Protein AF-A0A958KBT1-F1 (afdb_monomer)

Mean predicted aligned error: 4.35 Å

Solvent-accessible surface area (backbone atoms only — not comparable to full-atom values): 3551 Å² total; per-residue (Å²): 110,101,80,76,62,60,67,67,58,58,49,51,47,22,45,73,56,30,65,66,31,65,82,36,68,48,99,88,53,23,37,24,37,67,43,47,40,60,70,56,50,55,56,51,21,64,76,67,75,45,91,71,81,68,73,82,80,127

Radius of gyration: 12.37 Å; Cα contacts (8 Å, |Δi|>4): 55; chains: 1; bounding box: 27×24×28 Å

Structure (mmCIF, N/CA/C/O backbone):
data_AF-A0A958KBT1-F1
#
_entry.id   AF-A0A958KBT1-F1
#
loop_
_atom_site.group_PDB
_atom_site.id
_atom_site.type_symbol
_atom_site.label_atom_id
_atom_site.label_alt_id
_atom_site.label_comp_id
_atom_site.label_asym_id
_atom_site.label_entity_id
_atom_site.label_seq_id
_atom_site.pdbx_PDB_ins_code
_atom_site.Cartn_x
_atom_site.Cartn_y
_atom_site.Cartn_z
_atom_site.occupancy
_atom_site.B_iso_or_equiv
_atom_site.auth_seq_id
_atom_site.auth_comp_id
_atom_site.auth_asym_id
_atom_site.auth_atom_id
_atom_site.pdbx_PDB_model_num
ATOM 1 N N . MET A 1 1 ? -12.441 -14.174 -5.495 1.00 58.59 1 MET A N 1
ATOM 2 C CA . MET A 1 1 ? -11.848 -13.123 -4.627 1.00 58.59 1 MET A CA 1
ATOM 3 C C . MET A 1 1 ? -12.932 -12.514 -3.742 1.00 58.59 1 MET A C 1
ATOM 5 O O . MET A 1 1 ? -14.045 -12.362 -4.220 1.00 58.59 1 MET A O 1
ATOM 9 N N . LYS A 1 2 ? -12.631 -12.133 -2.488 1.00 72.38 2 LYS A N 1
ATOM 10 C CA . LYS A 1 2 ? -13.621 -11.574 -1.532 1.00 72.38 2 LYS A CA 1
ATOM 11 C C 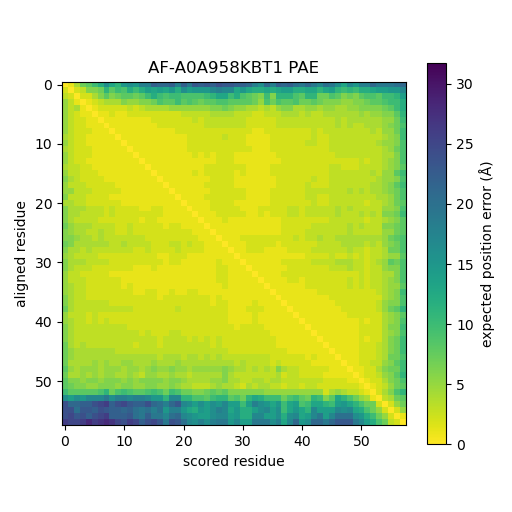. LYS A 1 2 ? -14.259 -10.235 -1.962 1.00 72.38 2 LYS A C 1
ATOM 13 O O . LYS A 1 2 ? -15.270 -9.853 -1.393 1.00 72.38 2 LYS A O 1
ATOM 18 N N . ALA A 1 3 ? -13.675 -9.532 -2.937 1.00 80.56 3 ALA A N 1
ATOM 19 C CA . ALA A 1 3 ? -14.127 -8.216 -3.407 1.00 80.56 3 ALA A CA 1
ATOM 20 C C . ALA A 1 3 ? -14.681 -8.208 -4.850 1.00 80.56 3 ALA A C 1
ATOM 22 O O . ALA A 1 3 ? -14.928 -7.139 -5.387 1.00 80.56 3 ALA A O 1
ATOM 23 N N . ASN A 1 4 ? -14.865 -9.383 -5.470 1.00 91.12 4 ASN A N 1
ATOM 24 C CA . ASN A 1 4 ? -15.427 -9.555 -6.819 1.00 91.12 4 ASN A CA 1
ATOM 25 C C . ASN A 1 4 ? -14.756 -8.745 -7.956 1.00 91.12 4 ASN A C 1
ATOM 27 O O . ASN A 1 4 ? -15.410 -8.379 -8.926 1.00 91.12 4 ASN A O 1
ATOM 31 N N . TYR A 1 5 ? -13.452 -8.482 -7.844 1.00 93.19 5 TYR A N 1
ATOM 32 C CA . TYR A 1 5 ? -12.635 -7.948 -8.937 1.00 93.19 5 TYR A CA 1
ATOM 33 C C . TYR A 1 5 ? -11.975 -9.076 -9.730 1.00 93.19 5 TYR A C 1
ATOM 35 O O . TYR A 1 5 ? -11.677 -10.137 -9.169 1.00 93.19 5 TYR A O 1
ATOM 43 N N . ASP A 1 6 ? -11.704 -8.815 -11.009 1.00 96.00 6 ASP A N 1
ATOM 44 C CA . ASP A 1 6 ? -10.855 -9.669 -11.836 1.00 96.00 6 ASP A CA 1
ATOM 45 C C . ASP A 1 6 ? -9.445 -9.766 -11.209 1.00 96.00 6 ASP A C 1
ATOM 47 O O . ASP A 1 6 ? -8.807 -8.736 -10.958 1.00 96.00 6 ASP A O 1
ATOM 51 N N . PRO A 1 7 ? -8.930 -10.980 -10.940 1.00 95.00 7 PRO A N 1
ATOM 52 C CA . PRO A 1 7 ? -7.564 -11.174 -10.472 1.00 95.00 7 PRO A CA 1
ATOM 53 C C . PRO A 1 7 ? -6.491 -10.512 -11.340 1.00 95.00 7 PRO A C 1
ATOM 55 O O . PRO A 1 7 ? -5.506 -10.002 -10.795 1.00 95.00 7 PRO A O 1
ATOM 58 N N . LEU A 1 8 ? -6.672 -10.489 -12.663 1.00 96.62 8 LEU A N 1
ATOM 59 C CA . LEU A 1 8 ? -5.721 -9.861 -13.581 1.00 96.62 8 LEU A CA 1
ATOM 60 C C . LEU A 1 8 ? -5.690 -8.348 -13.389 1.00 96.62 8 LEU A C 1
ATOM 62 O O . LEU A 1 8 ? -4.611 -7.760 -13.371 1.00 96.62 8 LEU A O 1
ATOM 66 N N . PHE A 1 9 ? -6.845 -7.733 -13.138 1.00 96.50 9 PHE A N 1
ATOM 67 C CA . PHE A 1 9 ? -6.922 -6.311 -12.825 1.00 96.50 9 PHE A CA 1
ATOM 68 C C . PHE A 1 9 ? -6.166 -5.975 -11.533 1.00 96.50 9 PHE A C 1
ATOM 70 O O . PHE A 1 9 ? -5.323 -5.079 -11.522 1.00 96.50 9 PHE A O 1
ATOM 77 N N . VAL A 1 10 ? -6.389 -6.735 -10.455 1.00 96.56 10 VAL A N 1
ATOM 78 C CA . VAL A 1 10 ? -5.673 -6.522 -9.181 1.00 96.56 10 VAL A CA 1
ATOM 79 C C . V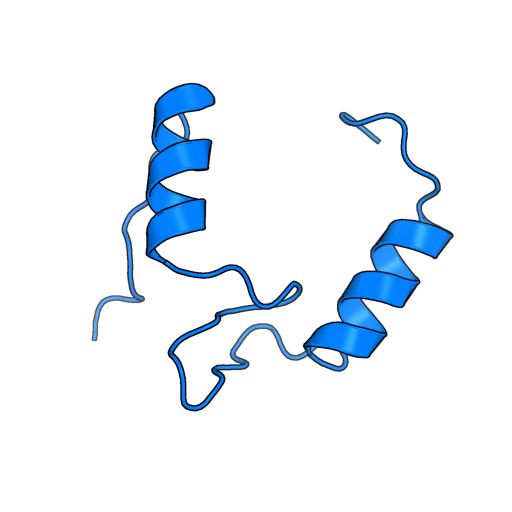AL A 1 10 ? -4.162 -6.703 -9.357 1.00 96.56 10 VAL A C 1
ATOM 81 O O . VAL A 1 10 ? -3.372 -5.934 -8.811 1.00 96.56 10 VAL A O 1
ATOM 84 N N . THR A 1 11 ? -3.757 -7.692 -10.152 1.00 97.25 11 THR A N 1
ATOM 85 C CA . THR A 1 11 ? -2.345 -7.965 -10.449 1.00 97.25 11 THR A CA 1
ATOM 86 C C . THR A 1 11 ? -1.705 -6.825 -11.239 1.00 97.25 11 THR A C 1
ATOM 88 O O . THR A 1 11 ? -0.600 -6.399 -10.905 1.00 97.25 11 THR A O 1
ATOM 91 N N . ALA A 1 12 ? -2.408 -6.289 -12.241 1.00 98.19 12 ALA A N 1
ATOM 92 C CA . ALA A 1 12 ? -1.944 -5.155 -13.034 1.00 98.19 12 ALA A CA 1
ATOM 93 C C . ALA A 1 12 ? -1.741 -3.899 -12.172 1.00 98.19 12 ALA A C 1
ATOM 95 O O . ALA A 1 12 ? -0.720 -3.225 -12.306 1.00 98.19 12 ALA A O 1
ATOM 96 N N . VAL A 1 13 ? -2.655 -3.632 -11.232 1.00 97.94 13 VAL A N 1
ATOM 97 C CA . VAL A 1 13 ? -2.503 -2.534 -10.264 1.00 97.94 13 VAL A CA 1
ATOM 98 C C . VAL A 1 13 ? -1.250 -2.736 -9.409 1.00 97.94 13 VAL A C 1
ATOM 100 O O . VAL A 1 13 ? -0.428 -1.834 -9.319 1.00 97.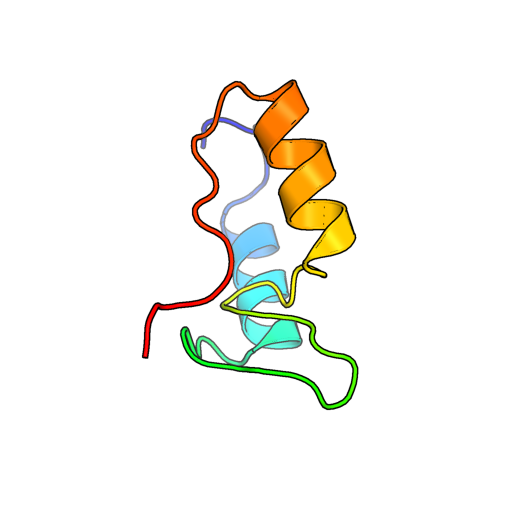94 13 VAL A O 1
ATOM 103 N N . ILE A 1 14 ? -1.039 -3.927 -8.838 1.00 98.31 14 ILE A N 1
ATOM 104 C CA . ILE A 1 14 ? 0.153 -4.204 -8.014 1.00 98.31 14 ILE A CA 1
ATOM 105 C C . ILE A 1 14 ? 1.456 -4.010 -8.810 1.00 98.31 14 ILE A C 1
ATOM 107 O O . ILE A 1 14 ? 2.412 -3.409 -8.314 1.00 98.31 14 ILE A O 1
ATOM 111 N N . GLN A 1 15 ? 1.509 -4.509 -10.048 1.00 98.44 15 GLN A N 1
ATOM 112 C CA . GLN A 1 15 ? 2.670 -4.333 -10.922 1.00 98.44 15 GLN A CA 1
ATOM 113 C C . GLN A 1 15 ? 2.928 -2.849 -11.226 1.00 98.44 15 GLN A C 1
ATOM 115 O O . GLN A 1 15 ? 4.087 -2.436 -11.228 1.00 98.44 15 GLN A O 1
ATOM 120 N N . SER A 1 16 ? 1.874 -2.060 -11.458 1.00 98.12 16 SER A N 1
ATOM 121 C CA . SER A 1 16 ? 1.979 -0.622 -11.738 1.00 98.12 16 SER A CA 1
ATOM 122 C C . SER A 1 16 ? 2.427 0.189 -10.521 1.00 98.12 16 SER A C 1
ATOM 124 O O . SER A 1 16 ? 3.206 1.124 -10.667 1.00 98.12 16 SER A O 1
ATOM 126 N N . GLU A 1 17 ? 1.942 -0.154 -9.329 1.00 98.00 17 GLU A N 1
ATOM 127 C CA . GLU A 1 17 ? 2.196 0.625 -8.114 1.00 98.00 17 GLU A CA 1
ATOM 128 C C . GLU A 1 17 ? 3.567 0.332 -7.497 1.00 98.00 17 GLU A C 1
ATOM 130 O O . GLU A 1 17 ? 4.245 1.239 -7.013 1.00 98.00 17 GLU A O 1
ATOM 135 N N . SER A 1 18 ? 3.996 -0.934 -7.479 1.00 98.12 18 SER A N 1
ATOM 136 C CA . SER A 1 18 ? 5.226 -1.308 -6.768 1.00 98.12 18 SER A CA 1
ATOM 137 C C . SER A 1 18 ? 6.141 -2.279 -7.499 1.00 98.12 18 SER A C 1
ATOM 139 O O . SER A 1 18 ? 7.201 -2.623 -6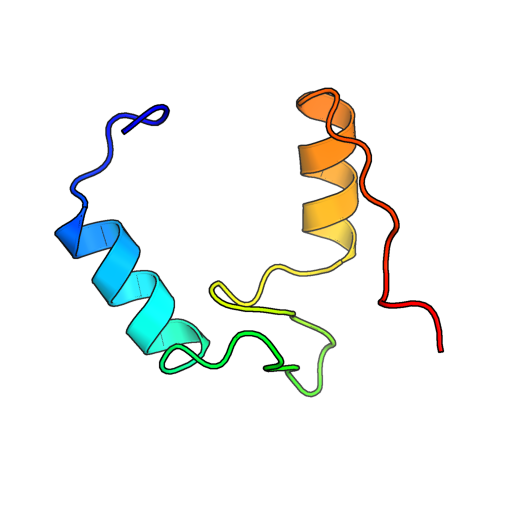.969 1.00 98.12 18 SER A O 1
ATOM 141 N N . GLY A 1 19 ? 5.748 -2.776 -8.673 1.00 98.06 19 GLY A N 1
AT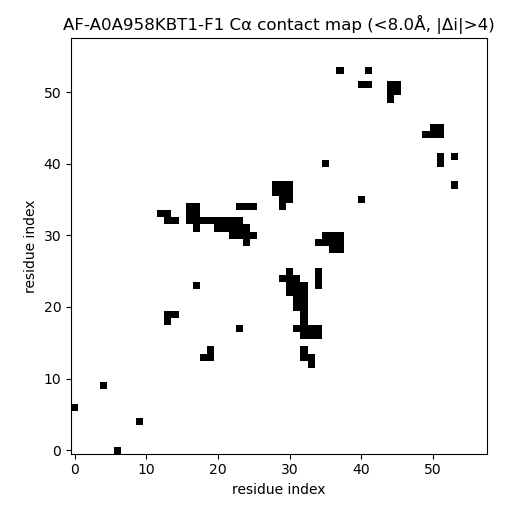OM 142 C CA . GLY A 1 19 ? 6.478 -3.847 -9.347 1.00 98.06 19 GLY A CA 1
ATOM 143 C C . GLY A 1 19 ? 6.633 -5.095 -8.478 1.00 98.06 19 GLY A C 1
ATOM 144 O O . GLY A 1 19 ? 7.701 -5.698 -8.443 1.00 98.06 19 GLY A O 1
ATOM 145 N N . PHE A 1 20 ? 5.588 -5.440 -7.718 1.00 98.00 20 PHE A N 1
ATOM 146 C CA . PHE A 1 20 ? 5.576 -6.538 -6.742 1.00 98.00 20 PHE A CA 1
ATOM 147 C C . PHE A 1 20 ? 6.544 -6.386 -5.555 1.00 98.00 20 PHE A C 1
ATOM 149 O O . PHE A 1 20 ? 6.696 -7.313 -4.751 1.00 98.00 20 PHE A O 1
ATOM 156 N N . ASN A 1 21 ? 7.153 -5.214 -5.358 1.00 96.88 21 ASN A N 1
ATOM 157 C CA . ASN A 1 21 ? 7.956 -4.951 -4.171 1.00 96.88 21 ASN A CA 1
ATOM 158 C C . ASN A 1 21 ? 7.046 -4.726 -2.949 1.00 96.88 21 ASN A C 1
ATOM 160 O O . ASN A 1 21 ? 6.368 -3.704 -2.823 1.00 96.88 21 ASN A O 1
ATOM 164 N N . ARG A 1 22 ? 7.040 -5.693 -2.024 1.00 94.62 22 ARG A N 1
ATOM 165 C CA . ARG A 1 22 ? 6.266 -5.637 -0.768 1.00 94.62 22 ARG A CA 1
ATOM 166 C C . ARG A 1 22 ? 6.759 -4.56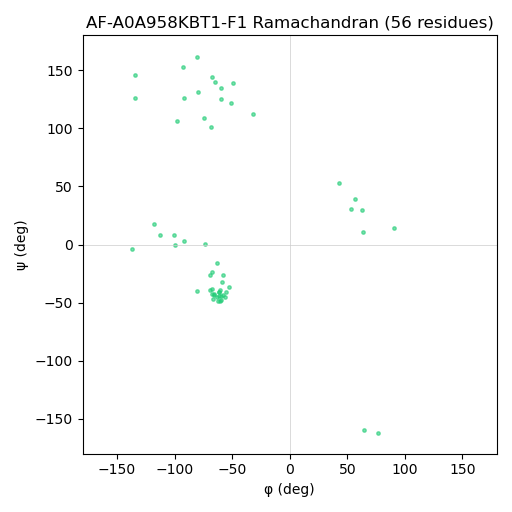4 0.204 1.00 94.62 22 ARG A C 1
ATOM 168 O O . ARG A 1 22 ? 5.973 -4.105 1.029 1.00 94.62 22 ARG A O 1
ATOM 175 N N . SER A 1 23 ? 8.018 -4.154 0.085 1.00 93.56 23 SER A N 1
ATOM 176 C CA . SER A 1 23 ? 8.662 -3.157 0.945 1.00 93.56 23 SER A CA 1
ATOM 177 C C . SER A 1 23 ? 8.741 -1.772 0.293 1.00 93.56 23 SER A C 1
ATOM 179 O O . SER A 1 23 ? 9.400 -0.886 0.833 1.00 93.56 23 SER A O 1
ATOM 181 N N . ALA A 1 24 ? 8.089 -1.570 -0.861 1.00 94.56 24 ALA A N 1
ATOM 182 C CA . ALA A 1 24 ? 8.098 -0.297 -1.575 1.00 94.56 24 ALA A CA 1
ATOM 183 C C . ALA A 1 24 ? 7.533 0.844 -0.719 1.00 94.56 24 ALA A C 1
ATOM 185 O O . ALA A 1 24 ? 6.471 0.710 -0.098 1.00 94.56 24 ALA A O 1
ATOM 186 N N . ARG A 1 25 ? 8.235 1.979 -0.736 1.00 94.44 25 ARG A N 1
ATOM 187 C CA . ARG A 1 25 ? 7.835 3.226 -0.085 1.00 94.44 25 ARG A CA 1
ATOM 188 C C . ARG A 1 25 ? 8.044 4.386 -1.045 1.00 94.44 25 ARG A C 1
ATOM 190 O O . ARG A 1 25 ? 9.151 4.557 -1.552 1.00 94.44 25 ARG A O 1
ATOM 197 N N . SER A 1 26 ? 7.002 5.176 -1.277 1.00 94.56 26 SER A N 1
ATOM 198 C CA . SER A 1 26 ? 7.129 6.396 -2.073 1.00 94.56 26 SER A CA 1
ATOM 199 C C . SER A 1 26 ? 7.699 7.552 -1.236 1.00 94.56 26 SER A C 1
ATOM 201 O O . SER A 1 26 ? 7.594 7.528 -0.004 1.00 94.56 26 SER A O 1
ATOM 203 N N . PRO A 1 27 ? 8.240 8.609 -1.872 1.00 94.25 27 PRO A N 1
ATOM 204 C CA . PRO A 1 27 ? 8.701 9.812 -1.170 1.00 94.25 27 PRO A CA 1
ATOM 205 C C . PRO A 1 27 ? 7.616 10.503 -0.332 1.00 94.25 27 PRO A C 1
ATOM 207 O O . PRO A 1 27 ? 7.921 11.162 0.655 1.00 94.25 27 PRO A O 1
ATOM 210 N N . LEU A 1 28 ? 6.346 10.336 -0.712 1.00 93.38 28 LEU A N 1
ATOM 211 C CA . LEU A 1 28 ? 5.191 10.903 -0.008 1.00 93.38 28 LEU A CA 1
ATOM 212 C C . LEU A 1 28 ? 4.604 9.946 1.041 1.00 93.38 28 LEU A C 1
ATOM 214 O O . LEU A 1 28 ? 3.604 10.265 1.681 1.00 93.38 28 LEU A O 1
ATOM 218 N N . GLY A 1 29 ? 5.221 8.779 1.234 1.00 91.88 29 GLY A N 1
ATOM 219 C CA . GLY A 1 29 ? 4.866 7.836 2.290 1.00 91.88 29 GLY A CA 1
ATOM 220 C C . GLY A 1 29 ? 3.815 6.796 1.910 1.00 91.88 29 GLY A C 1
ATOM 221 O O . GLY A 1 29 ? 3.296 6.136 2.805 1.00 91.88 29 GLY A O 1
ATOM 222 N N . ALA A 1 30 ? 3.506 6.610 0.625 1.00 94.75 30 ALA A N 1
ATOM 223 C CA . ALA A 1 30 ? 2.686 5.489 0.163 1.00 94.75 30 ALA A CA 1
ATOM 224 C C . ALA A 1 30 ? 3.433 4.157 0.364 1.00 94.75 30 ALA A C 1
ATOM 226 O O . ALA A 1 30 ? 4.662 4.127 0.259 1.00 94.75 30 ALA A O 1
ATOM 227 N N . MET A 1 31 ? 2.727 3.069 0.701 1.00 93.38 31 MET A N 1
ATOM 228 C CA . MET A 1 31 ? 3.378 1.836 1.175 1.00 93.38 31 MET A CA 1
ATOM 229 C C . MET A 1 31 ? 2.855 0.547 0.539 1.00 93.38 31 MET A C 1
ATOM 231 O O . MET A 1 31 ? 1.654 0.366 0.320 1.00 93.38 31 MET A O 1
ATOM 235 N N . GLY A 1 32 ? 3.777 -0.403 0.371 1.00 94.56 32 GLY A N 1
ATOM 236 C CA . GLY A 1 32 ? 3.487 -1.798 0.059 1.00 94.56 32 GLY A CA 1
ATOM 237 C C . GLY A 1 32 ? 3.098 -2.043 -1.397 1.00 94.56 32 GLY A C 1
ATOM 238 O O . GLY A 1 32 ? 3.343 -1.221 -2.277 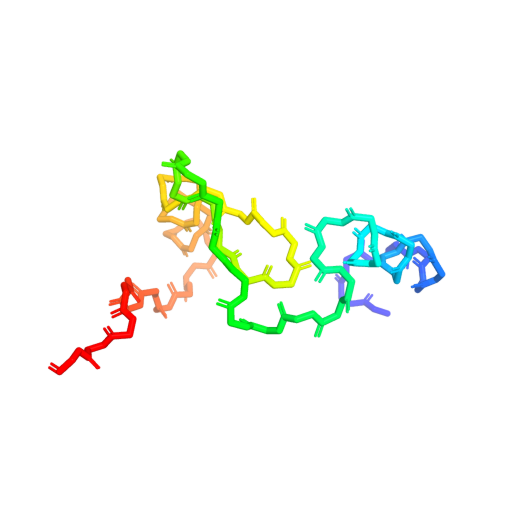1.00 94.56 32 GLY A O 1
ATOM 239 N N . LEU A 1 33 ? 2.476 -3.201 -1.635 1.00 97.12 33 LEU A N 1
ATOM 240 C CA . LEU A 1 33 ? 2.163 -3.708 -2.978 1.00 97.12 33 LEU A CA 1
ATOM 241 C C . LEU A 1 33 ? 1.269 -2.789 -3.813 1.00 97.12 33 LEU A C 1
ATOM 243 O O . LEU A 1 33 ? 1.372 -2.780 -5.028 1.00 97.12 33 LEU A O 1
ATOM 247 N N . MET A 1 34 ? 0.373 -2.052 -3.163 1.00 96.94 34 MET A N 1
ATOM 248 C CA . MET A 1 34 ? -0.616 -1.202 -3.833 1.00 96.94 34 MET A CA 1
ATOM 249 C C . MET A 1 34 ? -0.433 0.276 -3.480 1.00 96.94 34 MET A C 1
ATOM 251 O O . MET A 1 34 ? -1.383 1.039 -3.608 1.00 96.94 34 MET A O 1
ATOM 255 N N . GLN A 1 35 ? 0.742 0.646 -2.946 1.00 97.00 35 GLN A N 1
ATOM 256 C CA . GLN A 1 35 ? 1.094 2.019 -2.561 1.00 97.00 35 GLN A CA 1
ATOM 257 C C . GLN A 1 35 ? -0.050 2.748 -1.829 1.00 97.00 35 GLN A C 1
ATOM 259 O O . GLN A 1 35 ? -0.469 3.849 -2.178 1.00 97.00 35 GLN A O 1
ATOM 264 N N . VAL A 1 36 ? -0.581 2.127 -0.773 1.00 95.50 36 VAL A N 1
ATOM 265 C CA . VAL A 1 36 ? -1.682 2.723 -0.005 1.00 95.50 36 VAL A CA 1
ATOM 266 C C . VAL A 1 36 ? -1.116 3.771 0.949 1.00 95.50 36 VAL A C 1
ATOM 268 O O . VAL A 1 36 ? -0.167 3.505 1.691 1.00 95.50 36 VAL A O 1
ATOM 271 N N . MET A 1 37 ? -1.717 4.962 0.961 1.00 94.94 37 MET A N 1
ATOM 272 C CA . ME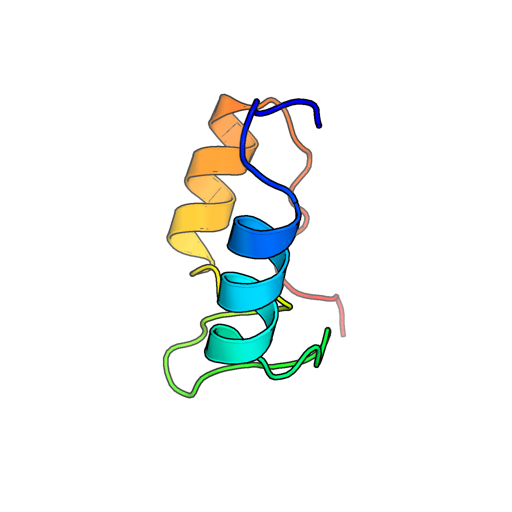T A 1 37 ? -1.356 6.018 1.908 1.00 94.94 37 MET A CA 1
ATOM 273 C C . MET A 1 37 ? -1.686 5.607 3.354 1.00 94.94 37 MET A C 1
ATOM 275 O O . MET A 1 37 ? -2.775 5.077 3.591 1.00 94.94 37 MET A O 1
ATOM 279 N N . PRO A 1 38 ? -0.827 5.908 4.348 1.00 93.88 38 PRO A N 1
ATOM 280 C CA . PRO A 1 38 ? -1.062 5.549 5.748 1.00 93.88 38 PRO A CA 1
ATOM 281 C C . PRO A 1 38 ? -2.399 6.070 6.289 1.00 93.88 38 PRO A C 1
ATOM 283 O O . PRO A 1 38 ? -3.116 5.348 6.979 1.00 93.88 38 PRO A O 1
ATOM 286 N N . LEU A 1 39 ? -2.774 7.304 5.932 1.00 93.38 39 LEU A N 1
ATOM 287 C CA . LEU A 1 39 ? -4.054 7.895 6.328 1.00 93.38 39 LEU A CA 1
ATOM 288 C C . LEU A 1 39 ? -5.242 7.089 5.777 1.00 93.38 39 LEU A C 1
ATOM 290 O O . LEU A 1 39 ? -6.185 6.784 6.508 1.00 93.38 39 LEU A O 1
ATOM 294 N N . THR A 1 40 ? -5.163 6.690 4.507 1.00 94.50 40 THR A N 1
ATOM 295 C CA . THR A 1 40 ? -6.167 5.852 3.843 1.00 94.50 40 THR A CA 1
ATOM 296 C C . THR A 1 40 ? -6.223 4.458 4.463 1.00 94.50 40 THR A C 1
ATOM 298 O O . THR A 1 40 ? -7.313 3.950 4.726 1.00 94.50 40 THR A O 1
ATOM 301 N N . ALA A 1 41 ? -5.069 3.855 4.761 1.00 94.12 41 ALA A N 1
ATOM 302 C CA . ALA A 1 41 ? -4.989 2.558 5.426 1.00 94.12 41 ALA A CA 1
ATOM 303 C C . ALA A 1 41 ? -5.672 2.592 6.801 1.00 94.12 41 ALA A C 1
ATOM 305 O O . ALA A 1 41 ? -6.525 1.745 7.059 1.00 94.12 41 ALA A O 1
ATOM 306 N N . LYS A 1 42 ? -5.383 3.611 7.627 1.00 93.44 42 LYS A N 1
ATOM 307 C CA . LYS A 1 42 ? -6.016 3.824 8.943 1.00 93.44 42 LYS A CA 1
ATOM 308 C C . LYS A 1 42 ? -7.536 3.948 8.850 1.00 93.44 42 LYS A C 1
ATOM 310 O O . LYS A 1 42 ? -8.273 3.391 9.662 1.00 93.44 42 LYS A O 1
ATOM 315 N N . TYR A 1 43 ? -8.010 4.703 7.865 1.00 94.88 43 TYR A N 1
ATOM 316 C CA . TYR A 1 43 ? -9.436 4.912 7.646 1.00 94.88 43 TYR A CA 1
ATOM 317 C C . TYR A 1 43 ? -10.149 3.618 7.225 1.00 94.88 43 TYR A C 1
ATOM 319 O O . TYR A 1 43 ? -11.195 3.268 7.778 1.00 94.88 43 TYR A O 1
ATOM 327 N N . ILE A 1 44 ? -9.580 2.887 6.262 1.00 94.56 44 ILE A N 1
ATOM 328 C CA . ILE A 1 44 ? -10.159 1.634 5.763 1.00 94.56 44 ILE A CA 1
ATOM 329 C C . ILE A 1 44 ? -10.119 0.552 6.844 1.00 94.56 44 ILE A C 1
ATOM 331 O O . ILE A 1 44 ? -11.107 -0.162 7.014 1.00 94.56 44 ILE A O 1
ATOM 335 N N . SER A 1 45 ? -9.012 0.431 7.580 1.00 94.69 45 SER A N 1
ATOM 336 C CA . SER A 1 45 ? -8.845 -0.596 8.609 1.00 94.69 45 SER A CA 1
ATOM 337 C C . SER A 1 45 ? -9.854 -0.432 9.742 1.00 94.69 45 SER A C 1
ATOM 339 O O . SER A 1 45 ? -10.546 -1.394 10.074 1.00 94.69 45 SER A O 1
ATOM 341 N N . SER A 1 46 ? -10.046 0.800 10.226 1.00 94.19 46 SER A N 1
ATOM 342 C CA . SER A 1 46 ? -11.070 1.139 11.219 1.00 94.19 46 SER A CA 1
ATOM 343 C C . SER A 1 46 ? -12.473 0.740 10.748 1.00 94.19 46 SER A C 1
ATOM 345 O O . SER A 1 46 ? -13.215 0.098 11.486 1.00 94.19 46 SER A O 1
ATOM 347 N N . ARG A 1 47 ? -12.820 1.031 9.487 1.00 95.50 47 ARG A N 1
ATOM 348 C CA . ARG A 1 47 ? -14.127 0.665 8.911 1.00 95.50 47 ARG A CA 1
ATOM 349 C C . ARG A 1 47 ? -14.321 -0.832 8.691 1.00 95.50 47 ARG A C 1
ATOM 351 O O . ARG A 1 47 ? -15.456 -1.292 8.618 1.00 95.50 47 ARG A O 1
ATOM 358 N N . ARG A 1 48 ? -13.235 -1.580 8.509 1.00 93.44 48 ARG A N 1
ATOM 359 C CA . ARG A 1 48 ? -13.262 -3.021 8.221 1.00 93.44 48 ARG A CA 1
ATOM 360 C C . ARG A 1 48 ? -12.992 -3.885 9.454 1.00 93.44 48 ARG A C 1
ATOM 362 O O . ARG A 1 48 ? -12.995 -5.103 9.313 1.00 93.44 48 ARG A O 1
ATOM 369 N N . GLY A 1 49 ? -12.757 -3.280 10.621 1.00 94.06 49 GLY A N 1
ATOM 370 C CA . GLY A 1 49 ? -12.377 -4.001 11.839 1.00 94.06 49 GLY A CA 1
ATOM 371 C C . GLY A 1 49 ? -11.034 -4.723 11.705 1.00 94.06 49 GLY A C 1
ATOM 372 O O . GLY A 1 49 ? -10.845 -5.785 12.288 1.00 94.06 49 GLY A O 1
ATOM 373 N N . ILE A 1 50 ? -10.126 -4.190 10.884 1.00 92.94 50 ILE A N 1
ATOM 374 C CA . ILE A 1 50 ? -8.783 -4.741 10.697 1.00 92.94 50 ILE A CA 1
ATOM 375 C C . ILE A 1 50 ? -7.856 -4.044 11.689 1.00 92.94 50 ILE A C 1
ATOM 377 O O . ILE A 1 50 ? -7.774 -2.816 11.686 1.00 92.94 50 ILE A O 1
ATOM 381 N N . ASP A 1 51 ? -7.135 -4.821 12.498 1.00 89.56 51 ASP A N 1
ATOM 382 C CA . ASP A 1 51 ? -6.056 -4.290 13.330 1.00 89.56 51 ASP A CA 1
ATOM 383 C C . ASP A 1 51 ? -4.903 -3.832 12.429 1.00 89.56 51 ASP A C 1
ATOM 385 O O . ASP A 1 51 ? -4.148 -4.634 11.873 1.00 89.56 51 ASP A O 1
ATOM 389 N N . TRP A 1 52 ? -4.820 -2.522 12.208 1.00 88.75 52 TRP A N 1
ATOM 390 C CA . TRP A 1 52 ? -3.729 -1.918 11.460 1.00 88.75 52 TRP A CA 1
ATOM 391 C C . TRP 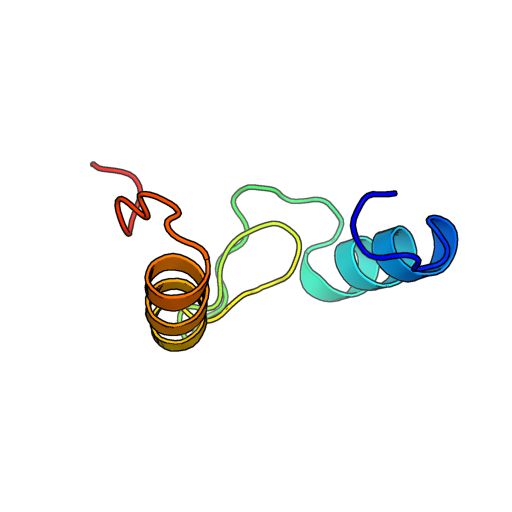A 1 52 ? -2.702 -1.374 12.438 1.00 88.75 52 TRP A C 1
ATOM 393 O O . TRP A 1 52 ? -2.901 -0.322 13.040 1.00 88.75 52 TRP A O 1
ATOM 403 N N . LYS A 1 53 ? -1.571 -2.072 12.528 1.00 83.44 53 LYS A N 1
ATOM 404 C CA . LYS A 1 53 ? -0.477 -1.734 13.445 1.00 83.44 53 LYS A CA 1
ATOM 405 C C . LYS A 1 53 ? 0.343 -0.510 13.033 1.00 83.44 53 LYS A C 1
ATOM 407 O O . LYS A 1 53 ? 1.277 -0.135 13.726 1.00 83.44 53 LYS A O 1
ATOM 412 N N . GLY A 1 54 ? -0.001 0.141 11.920 1.00 75.31 54 GLY A N 1
ATOM 413 C CA . GLY A 1 54 ? 0.851 1.185 11.368 1.00 75.31 54 GLY A CA 1
ATOM 414 C C . GLY A 1 54 ? 2.198 0.619 10.920 1.00 75.31 54 GLY A C 1
ATOM 415 O O . GLY A 1 54 ? 2.308 -0.564 10.607 1.00 75.31 54 GLY A O 1
ATOM 416 N N . GLN A 1 55 ? 3.191 1.498 10.796 1.00 65.44 55 GLN A N 1
ATOM 417 C CA . GLN A 1 55 ? 4.526 1.169 10.305 1.00 65.44 55 GLN A CA 1
ATOM 418 C C . GLN A 1 55 ? 5.107 -0.063 11.006 1.00 65.44 55 GLN A C 1
ATOM 420 O O . GLN A 1 55 ? 4.990 -0.193 12.218 1.00 65.44 55 GLN A O 1
ATOM 425 N N . TRP A 1 56 ? 5.760 -0.924 10.222 1.00 58.91 56 TRP A N 1
ATOM 426 C CA . TRP A 1 56 ? 6.776 -1.861 10.689 1.00 58.91 56 TRP A CA 1
ATOM 427 C C . TRP A 1 56 ? 7.530 -1.232 11.861 1.00 58.91 56 TRP A C 1
ATOM 429 O O . TRP A 1 56 ? 8.173 -0.195 11.673 1.00 58.91 56 TRP A O 1
ATOM 439 N N . GLU A 1 57 ? 7.356 -1.792 13.057 1.00 40.41 57 GLU A N 1
ATOM 440 C CA . GLU A 1 57 ? 8.226 -1.484 14.183 1.00 40.41 57 GLU A CA 1
ATOM 441 C C . GLU A 1 57 ? 9.663 -1.678 13.683 1.00 40.41 57 GLU A C 1
ATOM 443 O O . GLU A 1 57 ? 9.998 -2.724 13.118 1.00 40.41 57 GLU A O 1
ATOM 448 N N . LEU A 1 58 ? 10.456 -0.610 13.777 1.00 41.12 58 LEU A N 1
ATOM 449 C CA . LEU A 1 58 ? 11.894 -0.753 13.949 1.00 41.12 58 LEU A CA 1
ATOM 450 C C . LEU A 1 58 ? 12.128 -1.267 15.367 1.00 41.12 58 LEU A C 1
ATOM 452 O O . LEU A 1 58 ? 11.435 -0.743 16.271 1.00 41.12 58 LEU A O 1
#

Nearest PDB structures (foldseek):
  5o2o-assembly1_A  TM=9.870E-01  e=1.581E-04  Neisseria meningitidis
  5o1j-assembly1_A  TM=9.743E-01  e=3.654E-04  Neisseria meningitidis MC58
  6fc4-assembly1_A  TM=9.247E-01  e=1.333E-03  Pseudomonas aeruginosa
  1qsa-assembly1_A  TM=8.206E-01  e=4.508E-03  Escherichia coli
  1sly-assembly1_A  TM=8.912E-01  e=9.654E-03  Escherichia coli

Foldseek 3Di:
DVVPDDPVVVVVQLCVQAVQPQADADPQGQHGSNRHHQVRVVVVCVVVVHPDPGDDDD

pLDDT: mean 90.27, std 12.85, range [40.41, 98.44]

Secondary structure (DSSP, 8-state):
-TT---HHHHHHHHHHHHTT-TT-B-TT--BTTTTB-HHHHHHHHHHHT-----S---

Sequence (58 aa):
MKANYDPLFVTAVIQSESGFNRSARSPLGAMGLMQVMPLTAKYISSRRGIDWKGQWEL